Protein AF-A0A3M1BRZ5-F1 (afdb_monomer_lite)

Radius of gyration: 17.01 Å; chains: 1; bounding box: 34×28×45 Å

pLDDT: mean 93.21, std 5.53, range [63.03, 98.31]

Secondary structure (DSSP, 8-state):
-HHHHHHHHHHHHHHHHHHHHHHHTTPPPP-TTSPPPHHHHHHHHHHHHHHHHHHHHHHHHHHHHHHHHHSS--SSHHHHHHH-

Sequence (84 aa):
MQKGFVQKSFEDVLKSKRLLEASIKGYTPYDPKREYEPEELERYDAMSFRFEKFVETVLSFFTTLELYLFGKKSDTLRNRLLRL

Structure (mmCIF, N/CA/C/O backbone):
data_AF-A0A3M1BRZ5-F1
#
_entry.id   AF-A0A3M1BRZ5-F1
#
loop_
_atom_site.group_PDB
_atom_site.id
_atom_site.type_symbol
_atom_site.label_atom_id
_atom_site.label_alt_id
_atom_site.label_comp_id
_atom_site.label_asym_id
_atom_site.label_entity_id
_atom_site.label_seq_id
_atom_site.pdbx_PDB_ins_code
_atom_site.Cartn_x
_atom_site.Cartn_y
_atom_site.Cartn_z
_atom_site.occupancy
_atom_site.B_iso_or_equiv
_atom_site.auth_seq_id
_atom_site.auth_comp_id
_atom_site.auth_asym_id
_atom_site.auth_atom_id
_atom_site.pdbx_PDB_model_num
ATOM 1 N N . MET A 1 1 ? -6.120 15.727 20.246 1.00 63.03 1 MET A N 1
ATOM 2 C CA . ME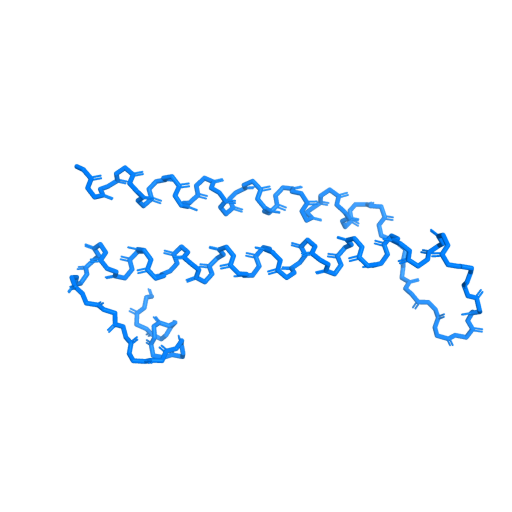T A 1 1 ? -4.855 14.992 20.015 1.00 63.03 1 MET A CA 1
ATOM 3 C C . MET A 1 1 ? -5.042 13.810 19.056 1.00 63.03 1 MET A C 1
ATOM 5 O O . MET A 1 1 ? -4.437 13.833 17.998 1.00 63.03 1 MET A O 1
ATOM 9 N N . GLN A 1 2 ? -5.937 12.846 19.327 1.00 70.19 2 GLN A N 1
ATOM 10 C CA . GLN A 1 2 ? -6.137 11.654 18.472 1.00 70.19 2 GLN A CA 1
ATOM 11 C C . GLN A 1 2 ? -6.640 11.939 17.037 1.00 70.19 2 GLN A C 1
ATOM 13 O O . GLN A 1 2 ? -6.164 11.317 16.094 1.00 70.19 2 GLN A O 1
ATOM 18 N N . LYS A 1 3 ? -7.526 12.929 16.837 1.00 82.38 3 LYS A N 1
ATOM 19 C CA . LYS A 1 3 ? -8.017 13.321 15.496 1.00 82.38 3 LYS A CA 1
ATOM 20 C C . LYS A 1 3 ? -6.896 13.774 14.545 1.00 82.38 3 LYS A C 1
ATOM 22 O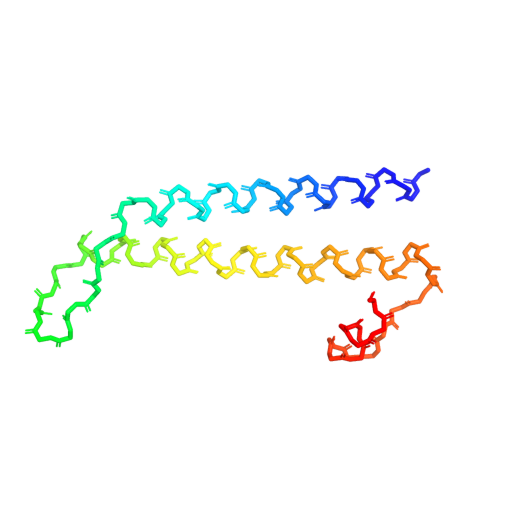 O . LYS A 1 3 ? -6.947 13.477 13.356 1.00 82.38 3 LYS A O 1
ATOM 27 N N . GLY A 1 4 ? -5.871 14.450 15.073 1.00 89.62 4 GLY A N 1
ATOM 28 C CA . GLY A 1 4 ? -4.722 14.903 14.281 1.00 89.62 4 GLY A CA 1
ATOM 29 C C . GLY A 1 4 ? -3.890 13.741 13.736 1.00 89.62 4 GLY A C 1
ATOM 30 O O . GLY A 1 4 ? -3.430 13.800 12.602 1.00 89.62 4 GLY A O 1
ATOM 31 N N . PHE A 1 5 ? -3.770 12.649 14.498 1.00 89.56 5 PHE A N 1
ATOM 32 C CA . PHE A 1 5 ? -3.082 11.438 14.043 1.00 89.56 5 PHE A CA 1
ATOM 33 C C . PHE A 1 5 ? -3.833 10.736 12.910 1.00 89.56 5 PHE A C 1
ATOM 35 O O . PHE A 1 5 ? -3.214 10.354 11.921 1.00 89.56 5 PHE A O 1
ATOM 42 N N . VAL A 1 6 ? -5.163 10.624 13.011 1.00 94.62 6 VAL A N 1
ATOM 43 C CA . VAL A 1 6 ? -5.985 10.048 11.934 1.00 94.62 6 VAL A CA 1
ATOM 44 C C . VAL A 1 6 ? -5.842 10.875 10.659 1.00 94.62 6 VAL A C 1
ATOM 46 O O . VAL A 1 6 ? -5.541 10.318 9.606 1.00 94.62 6 VAL A O 1
ATOM 49 N N . GLN A 1 7 ? -5.973 12.201 10.760 1.00 96.12 7 GLN A N 1
ATOM 50 C CA . GLN A 1 7 ? -5.814 13.099 9.617 1.00 96.12 7 GLN A CA 1
ATOM 51 C C . GLN A 1 7 ? -4.433 12.954 8.970 1.00 96.12 7 GLN A C 1
ATOM 53 O O . GLN A 1 7 ? -4.337 12.759 7.762 1.00 96.12 7 GLN A O 1
ATOM 58 N N . LYS A 1 8 ? -3.370 12.967 9.777 1.00 96.62 8 LYS A N 1
ATOM 59 C CA . LYS A 1 8 ? -2.002 12.786 9.295 1.00 96.62 8 LYS A CA 1
ATOM 60 C C . LYS A 1 8 ? -1.817 11.443 8.578 1.00 96.62 8 LYS A C 1
ATOM 62 O O . LYS A 1 8 ? -1.266 11.410 7.482 1.00 96.62 8 LYS A O 1
ATOM 67 N N . SER A 1 9 ? -2.323 10.352 9.155 1.00 96.44 9 SER A N 1
ATOM 68 C CA . SER A 1 9 ? -2.239 9.027 8.526 1.00 96.44 9 SER A CA 1
ATOM 69 C C . SER A 1 9 ? -3.013 8.956 7.204 1.00 96.44 9 SER A C 1
ATOM 71 O O . SER A 1 9 ? -2.550 8.327 6.257 1.00 96.44 9 SER A O 1
ATOM 73 N N . PHE A 1 10 ? -4.142 9.664 7.092 1.00 97.56 10 PHE A N 1
ATOM 74 C CA . PHE A 1 10 ? -4.883 9.777 5.837 1.00 97.56 10 PHE A CA 1
ATOM 75 C C . PHE A 1 10 ? -4.120 10.596 4.784 1.00 97.56 10 PHE A C 1
ATOM 77 O O . PHE A 1 10 ? -4.060 10.208 3.620 1.00 97.56 10 PHE A O 1
ATOM 84 N N . GLU A 1 11 ? -3.474 11.696 5.177 1.00 98.06 11 GLU A N 1
ATOM 85 C CA . GLU A 1 11 ? -2.607 12.467 4.276 1.00 98.06 11 GLU A CA 1
ATOM 86 C C . GLU A 1 11 ? -1.450 11.621 3.727 1.00 98.06 11 GLU A C 1
ATOM 88 O O . GLU A 1 11 ? -1.083 11.756 2.559 1.00 98.06 11 GLU A O 1
ATOM 93 N N . ASP A 1 12 ? -0.887 10.728 4.540 1.00 97.81 12 ASP A N 1
ATOM 94 C CA . ASP A 1 12 ? 0.186 9.834 4.106 1.00 97.81 12 ASP A CA 1
ATOM 95 C C . ASP A 1 12 ? -0.328 8.761 3.117 1.00 97.81 12 ASP A C 1
ATOM 97 O O . ASP A 1 12 ? 0.356 8.449 2.133 1.00 97.81 12 ASP A O 1
ATOM 101 N N . VAL A 1 13 ? -1.575 8.287 3.268 1.00 98.31 13 VAL A N 1
ATOM 102 C CA . VAL A 1 13 ? -2.261 7.469 2.243 1.00 98.31 13 VAL A CA 1
ATOM 103 C C . VAL A 1 13 ? -2.396 8.242 0.929 1.00 98.31 13 VAL A C 1
ATOM 105 O O . VAL A 1 13 ? -2.075 7.720 -0.136 1.00 98.31 13 VAL A O 1
ATOM 108 N N . LEU A 1 14 ? -2.827 9.505 0.976 1.00 98.31 14 LEU A N 1
ATOM 109 C CA . LEU A 1 14 ? -2.979 10.318 -0.236 1.00 98.31 14 LEU A CA 1
ATOM 110 C C . LEU A 1 14 ? -1.638 10.568 -0.942 1.00 98.31 14 LEU A C 1
ATOM 112 O O . LEU A 1 14 ? -1.572 10.550 -2.173 1.00 98.31 14 LEU A O 1
ATOM 116 N N . LYS A 1 15 ? -0.554 10.762 -0.183 1.00 98.06 15 LYS A N 1
ATOM 117 C CA . LYS A 1 15 ? 0.798 10.909 -0.743 1.00 98.06 15 LYS A CA 1
ATOM 118 C C . LYS A 1 15 ? 1.280 9.632 -1.424 1.00 98.06 15 LYS A C 1
ATOM 120 O O . LYS A 1 15 ? 1.741 9.703 -2.562 1.00 98.06 15 LYS A O 1
ATOM 125 N N . SER A 1 16 ? 1.159 8.481 -0.761 1.00 97.81 16 SER A N 1
ATOM 126 C CA . SER A 1 16 ? 1.566 7.194 -1.345 1.00 97.81 16 SER A CA 1
ATOM 127 C C . SER A 1 16 ? 0.736 6.849 -2.585 1.00 97.81 16 SER A C 1
ATOM 129 O O . SER A 1 16 ? 1.307 6.467 -3.607 1.00 97.81 16 SER A O 1
ATOM 131 N N . LYS A 1 17 ? -0.579 7.115 -2.559 1.00 97.88 17 LYS A N 1
ATOM 132 C CA . LYS A 1 17 ? -1.462 6.994 -3.727 1.00 97.88 17 LYS A CA 1
ATOM 133 C C . LYS A 1 17 ? -0.947 7.809 -4.914 1.00 97.88 17 LYS A C 1
ATOM 135 O O . LYS A 1 17 ? -0.812 7.274 -6.009 1.00 97.88 17 LYS A O 1
ATOM 140 N N . ARG A 1 18 ? -0.617 9.087 -4.701 1.00 96.94 18 ARG A N 1
ATOM 141 C CA . ARG A 1 18 ? -0.133 9.980 -5.767 1.00 96.94 18 ARG A CA 1
ATOM 142 C C . ARG A 1 18 ? 1.170 9.481 -6.402 1.00 96.94 18 ARG A C 1
ATOM 144 O O . ARG A 1 18 ? 1.345 9.610 -7.612 1.00 96.94 18 ARG A O 1
ATOM 151 N N . LEU A 1 19 ? 2.084 8.923 -5.605 1.00 94.69 19 LEU A N 1
ATOM 152 C CA . LEU A 1 19 ? 3.338 8.342 -6.107 1.00 94.69 19 LEU A CA 1
ATOM 153 C C . LEU A 1 19 ? 3.089 7.077 -6.938 1.00 94.69 19 LEU A C 1
ATOM 155 O O . LEU A 1 19 ? 3.706 6.896 -7.991 1.00 94.69 19 LEU A O 1
ATOM 159 N N . LEU A 1 20 ? 2.166 6.222 -6.494 1.00 95.44 20 LEU A N 1
ATOM 160 C CA . LEU A 1 20 ? 1.751 5.045 -7.250 1.00 95.44 20 LEU A CA 1
ATOM 161 C C . LEU A 1 20 ? 1.092 5.447 -8.580 1.00 95.44 20 LEU A C 1
ATOM 163 O O . LEU A 1 20 ? 1.513 4.977 -9.632 1.00 95.44 20 LEU A O 1
ATOM 167 N N . GLU A 1 21 ? 0.138 6.381 -8.562 1.00 94.69 21 GLU A N 1
ATOM 168 C CA . GLU A 1 21 ? -0.513 6.904 -9.775 1.00 94.69 21 GLU A CA 1
ATOM 169 C C . GLU A 1 21 ? 0.499 7.479 -10.776 1.00 94.69 21 GLU A C 1
ATOM 171 O O . GLU A 1 21 ? 0.386 7.245 -11.979 1.00 94.69 21 GLU A O 1
ATOM 176 N N . ALA A 1 22 ? 1.515 8.201 -10.295 1.00 92.12 22 ALA A N 1
ATOM 177 C CA . ALA A 1 22 ? 2.587 8.712 -11.146 1.00 92.12 22 ALA A CA 1
ATOM 178 C C . ALA A 1 22 ? 3.399 7.588 -11.811 1.00 92.12 22 ALA A C 1
ATOM 180 O O . ALA A 1 22 ? 3.834 7.744 -12.948 1.00 92.12 22 ALA A O 1
ATOM 181 N N . SER A 1 23 ? 3.558 6.451 -11.132 1.00 89.94 23 SER A N 1
ATOM 182 C CA . SER A 1 23 ? 4.266 5.278 -11.666 1.00 89.94 23 SER A CA 1
ATOM 183 C C . SER A 1 23 ? 3.450 4.569 -12.740 1.00 89.94 23 SER A C 1
ATOM 185 O O . SER A 1 23 ? 3.994 4.158 -13.758 1.00 89.94 23 SER A O 1
ATOM 187 N N . ILE A 1 24 ? 2.132 4.488 -12.541 1.00 90.12 24 ILE A N 1
ATOM 188 C CA . ILE A 1 24 ? 1.206 3.835 -13.472 1.00 90.12 24 ILE A CA 1
ATOM 189 C C . ILE A 1 24 ? 1.077 4.623 -14.782 1.00 90.12 24 ILE A C 1
ATOM 191 O O . ILE A 1 24 ? 0.950 4.024 -15.844 1.00 90.12 24 ILE A O 1
ATOM 195 N N . LYS A 1 25 ? 1.144 5.962 -14.750 1.00 88.69 25 LYS A N 1
ATOM 196 C CA . LYS A 1 25 ? 1.004 6.792 -15.965 1.00 88.69 25 LYS A CA 1
ATOM 197 C C . LYS A 1 25 ? 2.024 6.478 -17.065 1.00 88.69 25 LYS A C 1
ATOM 199 O O . LYS A 1 25 ? 1.721 6.705 -18.230 1.00 88.69 25 LYS A O 1
ATOM 204 N N . GLY A 1 26 ? 3.213 6.000 -16.701 1.00 79.25 26 GLY A N 1
ATOM 205 C CA . GLY A 1 26 ? 4.270 5.608 -17.639 1.00 79.25 26 GLY A CA 1
ATOM 206 C C . GLY A 1 26 ? 4.439 4.096 -17.777 1.00 79.25 26 GLY A C 1
ATOM 207 O O . GLY A 1 26 ? 5.486 3.658 -18.248 1.00 79.25 26 GLY A O 1
ATOM 208 N N . TYR A 1 27 ? 3.470 3.305 -17.308 1.00 84.69 27 TYR A N 1
ATOM 209 C CA . TYR A 1 27 ? 3.573 1.852 -17.295 1.00 84.69 27 TYR A CA 1
ATOM 210 C C . TYR A 1 27 ? 3.448 1.270 -18.703 1.00 84.69 27 TYR A C 1
ATOM 212 O O . TYR A 1 27 ? 2.439 1.454 -19.385 1.00 84.69 27 TYR A O 1
ATOM 220 N N . THR A 1 28 ? 4.460 0.499 -19.086 1.00 86.69 28 THR A N 1
ATOM 221 C CA . THR A 1 28 ? 4.395 -0.422 -20.218 1.00 86.69 28 THR A CA 1
ATOM 222 C C . THR A 1 28 ? 4.160 -1.825 -19.661 1.00 86.69 28 THR A C 1
ATOM 224 O O . THR A 1 28 ? 4.879 -2.214 -18.741 1.00 86.69 28 THR A O 1
ATOM 227 N N . PRO A 1 29 ? 3.189 -2.596 -20.182 1.00 89.31 29 PRO A N 1
ATOM 228 C CA . PRO A 1 29 ? 2.994 -3.984 -19.781 1.00 89.31 29 PRO A CA 1
ATOM 229 C C . PRO A 1 29 ? 4.274 -4.819 -19.890 1.00 89.31 29 PRO A C 1
ATOM 231 O O . PRO A 1 29 ? 4.995 -4.729 -20.884 1.00 89.31 29 PRO A O 1
ATOM 234 N N . TYR A 1 30 ? 4.533 -5.635 -18.867 1.00 89.75 30 TYR A N 1
ATOM 235 C CA . TYR A 1 30 ? 5.642 -6.586 -18.868 1.00 89.75 30 TYR A CA 1
ATOM 236 C C . TYR A 1 30 ? 5.375 -7.702 -19.889 1.00 89.75 30 TYR A C 1
ATOM 238 O O . TYR A 1 30 ? 4.304 -8.312 -19.867 1.00 89.75 30 TYR A O 1
ATOM 246 N N . ASP A 1 31 ? 6.339 -7.977 -20.767 1.00 93.81 31 ASP A N 1
ATOM 247 C CA . ASP A 1 31 ? 6.286 -9.059 -21.748 1.00 93.81 31 ASP A CA 1
ATOM 248 C C . ASP A 1 31 ? 7.153 -10.238 -21.275 1.00 93.81 31 ASP A C 1
ATOM 250 O O . ASP A 1 31 ? 8.379 -10.145 -21.306 1.00 93.81 31 ASP A O 1
ATOM 254 N N . PRO A 1 32 ? 6.560 -11.380 -20.887 1.00 93.12 32 PRO A N 1
ATOM 255 C CA . PRO A 1 32 ? 7.317 -12.527 -20.391 1.00 93.12 32 PRO A CA 1
ATOM 256 C C . PRO A 1 32 ? 8.186 -13.215 -21.456 1.00 93.12 32 PRO A C 1
ATOM 258 O O . PRO A 1 32 ? 8.951 -14.112 -21.116 1.00 93.12 32 PRO A O 1
ATOM 261 N N . LYS A 1 33 ? 8.055 -12.854 -22.740 1.00 96.38 33 LYS A N 1
ATOM 262 C CA . LYS A 1 33 ? 8.886 -13.391 -23.830 1.00 96.38 33 LYS A CA 1
ATOM 263 C C . LYS A 1 33 ? 10.108 -12.525 -24.133 1.00 96.38 33 LYS A C 1
ATOM 265 O O . LYS A 1 33 ? 10.927 -12.918 -24.961 1.00 96.38 33 LYS A O 1
ATOM 270 N N . ARG A 1 34 ? 10.209 -11.351 -23.508 1.00 95.50 34 ARG A N 1
ATOM 271 C CA . ARG A 1 34 ? 11.313 -10.415 -23.687 1.00 95.50 34 ARG A CA 1
ATOM 272 C C . ARG A 1 34 ? 12.345 -10.609 -22.579 1.00 95.50 34 ARG A C 1
ATOM 274 O O . ARG A 1 34 ? 11.999 -10.621 -21.402 1.00 95.50 34 ARG A O 1
ATOM 281 N N . GLU A 1 35 ? 13.616 -10.687 -22.958 1.00 93.94 35 GLU A N 1
ATOM 282 C CA . GLU A 1 35 ? 14.719 -10.503 -22.015 1.00 93.94 35 GLU A CA 1
ATOM 283 C C . GLU A 1 35 ? 14.911 -9.001 -21.779 1.00 93.94 35 GLU A C 1
ATOM 285 O O . GLU A 1 35 ? 15.025 -8.220 -22.728 1.00 93.94 35 GLU A O 1
ATOM 290 N N . TYR A 1 36 ? 14.853 -8.600 -20.512 1.00 92.94 36 TYR A N 1
ATOM 291 C CA . TYR A 1 36 ? 15.027 -7.219 -20.077 1.00 92.94 36 TYR A CA 1
ATOM 292 C C . TYR A 1 36 ? 16.414 -7.061 -19.473 1.00 92.94 36 TYR A C 1
ATOM 294 O O . TYR A 1 36 ? 16.829 -7.896 -18.667 1.00 92.94 36 TYR A O 1
ATOM 302 N N . GLU A 1 37 ? 17.081 -5.960 -19.799 1.00 94.69 37 GLU A N 1
ATOM 303 C CA . GLU A 1 37 ? 18.288 -5.570 -19.076 1.00 94.69 37 GLU A CA 1
ATOM 304 C C . GLU A 1 37 ? 17.931 -5.129 -17.642 1.00 94.69 37 GLU A C 1
ATOM 306 O O . GLU A 1 37 ? 16.807 -4.659 -17.400 1.00 94.69 37 GLU A O 1
ATOM 311 N N . PRO A 1 38 ? 18.858 -5.245 -16.673 1.00 92.50 38 PRO A N 1
ATOM 312 C CA . PRO A 1 38 ? 18.612 -4.855 -15.284 1.00 92.50 38 PRO A CA 1
ATOM 313 C C . PRO A 1 38 ? 18.035 -3.440 -15.123 1.00 92.50 38 PRO A C 1
ATOM 315 O O . PRO A 1 38 ? 17.096 -3.240 -14.352 1.00 92.50 38 PRO A O 1
ATOM 318 N N . GLU A 1 39 ? 18.516 -2.466 -15.898 1.00 90.88 39 GLU A N 1
ATOM 319 C CA . GLU A 1 39 ? 18.049 -1.074 -15.854 1.00 90.88 39 GLU A CA 1
ATOM 320 C C . GLU A 1 39 ? 16.585 -0.926 -16.303 1.00 90.88 39 GLU A C 1
ATOM 322 O O . GLU A 1 39 ? 15.872 -0.009 -15.888 1.00 90.88 39 GLU A O 1
ATOM 327 N N . GLU A 1 40 ? 16.102 -1.828 -17.159 1.00 90.88 40 GLU A N 1
ATOM 328 C CA . GLU A 1 40 ? 14.708 -1.836 -17.593 1.00 90.88 40 GLU A CA 1
ATOM 329 C C . GLU A 1 40 ? 13.781 -2.438 -16.531 1.00 90.88 40 GLU A C 1
ATOM 3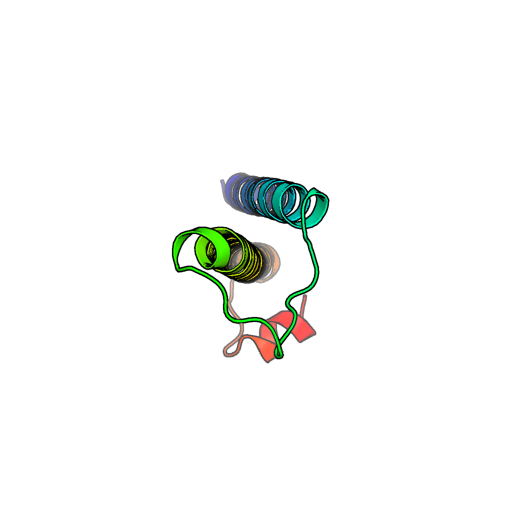31 O O . GLU A 1 40 ? 12.620 -2.024 -16.426 1.00 90.88 40 GLU A O 1
ATOM 336 N N . LEU A 1 41 ? 14.295 -3.379 -15.729 1.00 91.88 41 LEU A N 1
ATOM 337 C CA . LEU A 1 41 ? 13.577 -4.001 -14.615 1.00 91.88 41 LEU A CA 1
ATOM 338 C C . LEU A 1 41 ? 13.328 -3.023 -13.461 1.00 91.88 41 LEU A C 1
ATOM 340 O O . LEU A 1 41 ? 12.257 -3.072 -12.851 1.00 91.88 41 LEU A O 1
ATOM 344 N N . GLU A 1 42 ? 14.225 -2.053 -13.244 1.00 90.88 42 GLU A N 1
ATOM 345 C CA . GLU A 1 42 ? 14.103 -1.053 -12.171 1.00 90.88 42 GLU A CA 1
ATOM 346 C C . GLU A 1 42 ? 12.752 -0.322 -12.171 1.00 90.88 42 GLU A C 1
ATOM 348 O O . GLU A 1 42 ? 12.218 0.043 -11.121 1.00 90.88 42 GLU A O 1
ATOM 353 N N . ARG A 1 43 ? 12.159 -0.102 -13.352 1.00 87.94 43 ARG A N 1
ATOM 354 C CA . ARG A 1 43 ? 10.853 0.563 -13.472 1.00 87.94 43 ARG A CA 1
ATOM 355 C C . ARG A 1 43 ? 9.720 -0.283 -12.899 1.00 87.94 43 ARG A C 1
ATOM 357 O O . ARG A 1 43 ? 8.823 0.265 -12.253 1.00 87.94 43 ARG A O 1
ATOM 364 N N . TYR A 1 44 ? 9.758 -1.591 -13.137 1.00 91.62 44 TYR A N 1
ATOM 365 C CA . TYR A 1 44 ? 8.775 -2.532 -12.609 1.00 91.62 44 TYR A CA 1
ATOM 366 C C . TYR A 1 44 ? 8.966 -2.704 -11.103 1.00 91.62 44 TYR A C 1
ATOM 368 O O . TYR A 1 44 ? 7.984 -2.632 -10.366 1.00 91.62 44 TYR A O 1
ATOM 376 N N . ASP A 1 45 ? 10.211 -2.799 -10.637 1.00 91.44 45 ASP A N 1
ATOM 377 C CA . ASP A 1 45 ? 10.533 -2.882 -9.209 1.00 91.44 45 ASP A CA 1
ATOM 378 C C . ASP A 1 45 ? 10.078 -1.631 -8.455 1.00 91.44 45 ASP A C 1
ATOM 380 O O . ASP A 1 45 ? 9.403 -1.720 -7.428 1.00 91.44 45 ASP A O 1
ATOM 384 N N . ALA A 1 46 ? 10.351 -0.441 -8.996 1.00 91.56 46 ALA A N 1
ATOM 385 C CA . ALA A 1 46 ? 9.902 0.815 -8.407 1.00 91.56 46 ALA A CA 1
ATOM 386 C C . ALA A 1 46 ? 8.369 0.917 -8.347 1.00 91.56 46 ALA A C 1
ATOM 388 O O . ALA A 1 46 ? 7.820 1.475 -7.390 1.00 91.56 46 ALA A O 1
ATOM 389 N N . MET A 1 47 ? 7.664 0.400 -9.3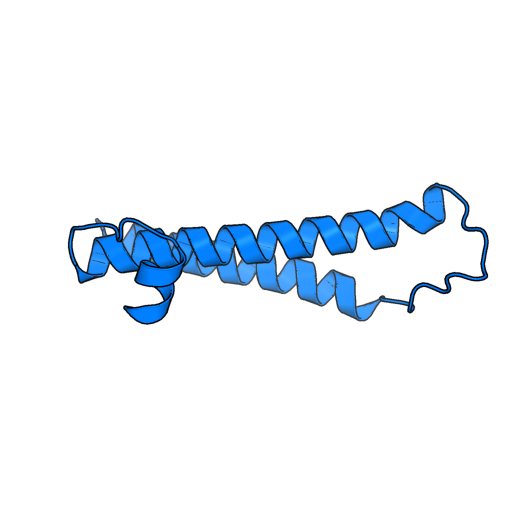59 1.00 93.06 47 MET A N 1
ATOM 390 C CA . MET A 1 47 ? 6.203 0.352 -9.364 1.00 93.06 47 MET A CA 1
ATOM 391 C C . MET A 1 47 ? 5.675 -0.622 -8.305 1.00 93.06 47 MET A C 1
ATOM 393 O O . MET A 1 47 ? 4.820 -0.226 -7.509 1.00 93.06 47 MET A O 1
ATOM 397 N N . SER A 1 48 ? 6.203 -1.847 -8.259 1.00 94.12 48 SER A N 1
ATOM 398 C CA . SER A 1 48 ? 5.849 -2.869 -7.266 1.00 94.12 48 SER A CA 1
ATOM 399 C C . SER A 1 48 ? 6.088 -2.359 -5.846 1.00 94.12 48 SER A C 1
ATOM 401 O O . SER A 1 48 ? 5.180 -2.386 -5.019 1.00 94.12 48 SER A O 1
ATOM 403 N N . PHE A 1 49 ? 7.244 -1.744 -5.595 1.00 95.25 49 PHE A N 1
ATOM 404 C CA . PHE A 1 49 ? 7.571 -1.138 -4.308 1.00 95.25 49 PHE A CA 1
ATOM 405 C C . PHE A 1 49 ? 6.573 -0.045 -3.903 1.00 95.25 49 PHE A C 1
ATOM 407 O O . PHE A 1 49 ? 6.099 0.000 -2.767 1.00 95.25 49 PHE A O 1
ATOM 414 N N . ARG A 1 50 ? 6.211 0.856 -4.825 1.00 95.62 50 ARG A N 1
ATOM 415 C CA . ARG A 1 50 ? 5.226 1.915 -4.537 1.00 95.62 50 ARG A CA 1
ATOM 416 C C . ARG A 1 50 ? 3.829 1.348 -4.301 1.00 95.62 50 ARG A C 1
ATOM 418 O O . ARG A 1 50 ? 3.097 1.902 -3.482 1.00 95.62 50 ARG A O 1
ATOM 425 N N . PHE A 1 51 ? 3.467 0.263 -4.982 1.00 96.75 51 PHE A N 1
ATOM 426 C CA . PHE A 1 51 ? 2.216 -0.448 -4.740 1.00 96.75 51 PHE A CA 1
ATOM 427 C C . PHE A 1 51 ? 2.193 -1.069 -3.340 1.00 96.75 51 PHE A C 1
ATOM 429 O O . PHE A 1 51 ? 1.264 -0.800 -2.577 1.00 96.75 51 PHE A O 1
ATOM 436 N N . GLU A 1 52 ? 3.241 -1.803 -2.963 1.00 97.75 52 GLU A N 1
ATOM 437 C CA . GLU A 1 52 ? 3.398 -2.364 -1.617 1.00 97.75 52 GLU A CA 1
ATOM 438 C C . GLU A 1 52 ? 3.306 -1.271 -0.549 1.00 97.75 52 GLU A C 1
ATOM 440 O O . GLU A 1 52 ? 2.509 -1.377 0.384 1.00 97.75 52 GLU A O 1
ATOM 445 N N . LYS A 1 53 ? 4.030 -0.156 -0.727 1.00 97.44 53 LYS A N 1
ATOM 446 C CA . LYS A 1 53 ? 3.974 0.980 0.206 1.00 97.44 53 LYS A CA 1
ATOM 447 C C . LYS A 1 53 ? 2.604 1.628 0.296 1.00 97.44 53 LYS A C 1
ATOM 449 O O . LYS A 1 53 ? 2.196 2.020 1.392 1.00 97.44 53 LYS A O 1
ATOM 454 N N . PHE A 1 54 ? 1.877 1.738 -0.810 1.00 98.25 54 PHE A N 1
ATOM 455 C CA . PHE A 1 54 ? 0.503 2.226 -0.782 1.00 98.25 54 PHE A CA 1
ATOM 456 C C . PHE A 1 54 ? -0.395 1.297 0.047 1.00 98.25 54 PHE A C 1
ATOM 458 O O . PHE A 1 54 ? -1.080 1.773 0.955 1.00 98.25 54 PHE A O 1
ATOM 465 N N . VAL A 1 55 ? -0.338 -0.017 -0.195 1.00 98.12 55 VAL A N 1
ATOM 466 C CA . VAL A 1 55 ? -1.124 -1.006 0.559 1.00 98.12 55 VAL A CA 1
ATOM 467 C C . VAL A 1 55 ? -0.771 -0.966 2.047 1.00 98.12 55 VAL A C 1
ATOM 469 O O . VAL A 1 55 ? -1.666 -0.818 2.878 1.00 98.12 55 VAL A O 1
ATOM 472 N N . GLU A 1 56 ? 0.515 -1.008 2.406 1.00 97.81 56 GLU A N 1
ATOM 473 C CA . GLU A 1 56 ? 0.976 -0.903 3.798 1.00 97.81 56 GLU A CA 1
ATOM 474 C C . GLU A 1 56 ? 0.442 0.360 4.492 1.00 97.81 56 GLU A C 1
ATOM 476 O O . GLU A 1 56 ? -0.045 0.301 5.626 1.00 97.81 56 GLU A O 1
ATOM 481 N N . THR A 1 57 ? 0.489 1.504 3.803 1.00 98.00 57 THR A N 1
ATOM 482 C CA . THR A 1 57 ? 0.032 2.788 4.351 1.00 98.00 57 THR A CA 1
ATOM 483 C C . THR A 1 57 ? -1.481 2.793 4.571 1.00 98.00 57 THR A C 1
ATOM 485 O O . THR A 1 57 ? -1.946 3.257 5.612 1.00 98.00 57 THR A O 1
ATOM 488 N N . VAL A 1 58 ? -2.257 2.215 3.648 1.00 98.06 58 VAL A N 1
ATOM 489 C CA . VAL A 1 58 ? -3.711 2.040 3.803 1.00 98.06 58 VAL A CA 1
ATOM 490 C C . VAL A 1 58 ? -4.034 1.143 5.002 1.00 98.06 58 VAL A C 1
ATOM 492 O O . VAL A 1 58 ? -4.879 1.490 5.829 1.00 98.06 58 VAL A O 1
ATOM 495 N N . LEU A 1 59 ? -3.335 0.017 5.158 1.00 97.12 59 LEU A N 1
ATOM 496 C CA . LEU A 1 59 ? -3.552 -0.892 6.289 1.00 97.12 59 LEU A CA 1
ATOM 497 C C . LEU A 1 59 ? -3.176 -0.255 7.638 1.00 97.12 59 LEU A C 1
ATOM 499 O O . LEU A 1 59 ? -3.852 -0.467 8.655 1.00 97.12 59 LEU A O 1
ATOM 503 N N . SER A 1 60 ? -2.119 0.556 7.652 1.00 95.69 60 SER A N 1
ATOM 504 C CA . SER A 1 60 ? -1.721 1.353 8.814 1.00 95.69 60 SER A CA 1
ATOM 505 C C . SER A 1 60 ? -2.767 2.422 9.158 1.00 95.69 60 SER A C 1
ATOM 507 O O . SER A 1 60 ? -3.159 2.563 10.323 1.00 95.69 60 SER A O 1
ATOM 509 N N . PHE A 1 61 ? -3.307 3.112 8.147 1.00 97.25 61 PHE A N 1
ATOM 510 C CA . PHE A 1 61 ? -4.409 4.060 8.313 1.00 97.25 61 PHE A CA 1
ATOM 511 C C . PHE A 1 61 ? -5.633 3.390 8.938 1.00 97.25 61 PHE A C 1
ATOM 513 O O . PHE A 1 61 ? -6.143 3.884 9.939 1.00 97.25 61 PHE A O 1
ATOM 520 N N . PHE A 1 62 ? -6.057 2.228 8.436 1.00 96.62 62 PHE A N 1
ATOM 521 C CA . PHE A 1 62 ? -7.178 1.489 9.020 1.00 96.62 62 PHE A CA 1
ATOM 522 C C . PHE A 1 62 ? -6.936 1.100 10.474 1.00 96.62 62 PHE A C 1
ATOM 524 O O . PHE A 1 62 ? -7.842 1.180 11.295 1.00 96.62 62 PHE A O 1
ATOM 531 N N . THR A 1 63 ? -5.706 0.741 10.834 1.00 94.94 63 THR A N 1
ATOM 532 C CA . THR A 1 63 ? -5.351 0.472 12.235 1.00 94.94 63 THR A CA 1
ATOM 533 C C . THR A 1 63 ? -5.510 1.718 13.109 1.00 94.94 63 THR A C 1
ATOM 535 O O . THR A 1 63 ? -6.031 1.642 14.222 1.00 94.94 63 THR A O 1
ATOM 538 N N . THR A 1 64 ? -5.071 2.870 12.603 1.00 94.69 64 THR A N 1
ATOM 539 C CA . THR A 1 64 ? -5.189 4.166 13.285 1.00 94.69 64 THR A CA 1
ATOM 540 C C . THR A 1 64 ? -6.651 4.600 13.411 1.00 94.69 64 THR A C 1
ATOM 542 O O . THR A 1 64 ? -7.075 5.042 14.479 1.00 94.69 64 THR A O 1
ATOM 545 N N . LEU A 1 65 ? -7.438 4.421 12.349 1.00 95.75 65 LEU A N 1
ATOM 546 C CA . LEU A 1 65 ? -8.869 4.706 12.319 1.00 95.75 65 LEU A CA 1
ATOM 547 C C . LEU A 1 65 ? -9.638 3.806 13.293 1.00 95.75 65 LEU A C 1
ATOM 549 O O . LEU A 1 65 ? -10.458 4.298 14.059 1.00 95.75 65 LEU A O 1
ATOM 553 N N . GLU A 1 66 ? -9.336 2.508 13.321 1.00 95.19 66 GLU A N 1
ATOM 554 C CA . GLU A 1 66 ? -9.973 1.552 14.229 1.00 95.19 66 GLU A CA 1
ATOM 555 C C . GLU A 1 66 ? -9.732 1.919 15.699 1.00 95.19 66 GLU A C 1
ATOM 557 O O . GLU A 1 66 ? -10.666 1.944 16.502 1.00 95.19 66 GLU A O 1
ATOM 562 N N . LEU A 1 67 ? -8.486 2.257 16.045 1.00 93.62 67 LEU A N 1
ATOM 563 C CA . LEU A 1 67 ? -8.142 2.736 17.381 1.00 93.62 67 LEU A CA 1
ATOM 564 C C . LEU A 1 67 ? -8.898 4.012 17.746 1.00 93.62 67 LEU A C 1
ATOM 566 O O . LEU A 1 67 ? -9.369 4.135 18.873 1.00 93.62 67 LEU A O 1
ATOM 570 N N . TYR A 1 68 ? -9.014 4.949 16.805 1.00 94.38 68 TYR A N 1
ATOM 571 C CA . TYR A 1 68 ? -9.734 6.196 17.028 1.00 94.38 68 TYR A CA 1
ATOM 572 C C . TYR A 1 68 ? -11.235 5.975 17.248 1.00 94.38 68 TYR A C 1
ATOM 574 O O . TYR A 1 68 ? -11.814 6.597 18.134 1.00 94.38 68 TYR A O 1
ATOM 582 N N . LEU A 1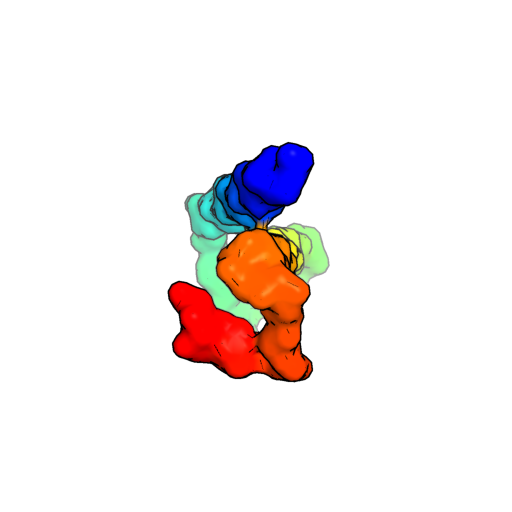 69 ? -11.859 5.084 16.473 1.00 94.19 69 LEU A N 1
ATOM 583 C CA . LEU A 1 69 ? -13.299 4.830 16.543 1.00 94.19 69 LEU A CA 1
ATOM 584 C C . LEU A 1 69 ? -13.697 3.962 17.739 1.00 94.19 69 LEU A C 1
ATOM 586 O O . LEU A 1 69 ? -14.754 4.170 18.327 1.00 94.19 69 LEU A O 1
ATOM 590 N N . PHE A 1 70 ? -12.876 2.970 18.087 1.00 94.44 70 PHE A N 1
ATOM 591 C CA . PHE A 1 70 ? -13.286 1.909 19.006 1.00 94.44 70 PHE A CA 1
ATOM 592 C C . PHE A 1 70 ? -12.396 1.746 20.236 1.00 94.44 70 PHE A C 1
ATOM 594 O O . PHE A 1 70 ? -12.694 0.900 21.080 1.00 94.44 70 PHE A O 1
ATOM 601 N N . GLY A 1 71 ? -11.275 2.467 20.318 1.00 93.12 71 GLY A N 1
ATOM 602 C CA . GLY A 1 71 ? -10.314 2.360 21.420 1.00 93.12 71 GLY A CA 1
ATOM 603 C C . GLY A 1 71 ? -9.574 1.019 21.505 1.00 93.12 71 GLY A C 1
ATOM 604 O O . GLY A 1 71 ? -8.790 0.818 22.427 1.00 93.12 71 GLY A O 1
ATOM 605 N N . LYS A 1 72 ? -9.798 0.095 20.560 1.00 91.38 72 LYS A N 1
ATOM 606 C CA . LYS A 1 72 ? -9.182 -1.239 20.516 1.00 91.38 72 LYS A CA 1
ATOM 607 C C . LYS A 1 72 ? -8.893 -1.674 19.085 1.00 91.38 72 LYS A C 1
ATOM 609 O O . LYS A 1 72 ? -9.652 -1.334 18.179 1.00 91.38 72 LYS A O 1
ATOM 614 N N . LYS A 1 73 ? -7.833 -2.463 18.902 1.00 92.31 73 LYS A N 1
ATOM 615 C CA . LYS A 1 73 ? -7.505 -3.100 17.619 1.00 92.31 73 LYS A CA 1
ATOM 616 C C . LYS A 1 73 ? -8.209 -4.448 17.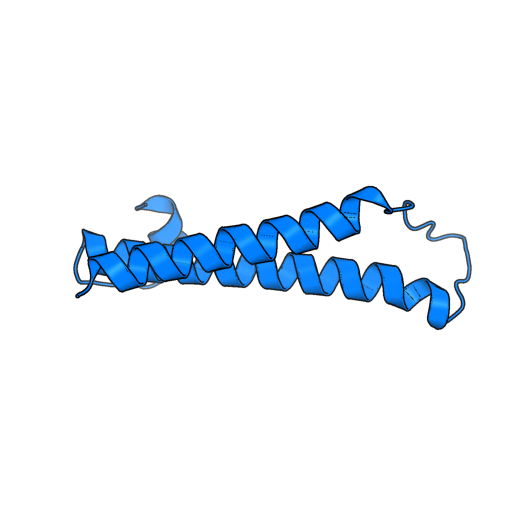494 1.00 92.31 73 LYS A C 1
ATOM 618 O O . LYS A 1 73 ? -8.356 -5.151 18.489 1.00 92.31 73 LYS A O 1
ATOM 623 N N . SER A 1 74 ? -8.590 -4.811 16.277 1.00 95.25 74 SER A N 1
ATOM 624 C CA . SER A 1 74 ? -8.967 -6.183 15.939 1.00 95.25 74 SER A CA 1
ATOM 625 C C . SER A 1 74 ? -7.751 -7.107 15.953 1.00 95.25 74 SER A C 1
ATOM 627 O O . SER A 1 74 ? -6.657 -6.697 15.551 1.00 95.25 74 SER A O 1
ATOM 629 N N . ASP A 1 75 ? -7.981 -8.366 16.332 1.00 93.56 75 ASP A N 1
ATOM 630 C CA . ASP A 1 75 ? -6.946 -9.406 16.446 1.00 93.56 75 ASP A CA 1
ATOM 631 C C . ASP A 1 75 ? -6.284 -9.746 15.108 1.00 93.56 75 ASP A C 1
ATOM 633 O O . ASP A 1 75 ? -5.107 -10.093 15.051 1.00 93.56 75 ASP A O 1
ATOM 637 N N . THR A 1 76 ? -7.033 -9.632 14.009 1.00 95.69 76 THR A N 1
ATOM 638 C CA . THR A 1 76 ? -6.534 -9.916 12.661 1.00 95.69 76 THR A CA 1
ATOM 639 C C . THR A 1 76 ? -6.821 -8.764 11.711 1.00 95.69 76 THR A C 1
ATOM 641 O O . THR A 1 76 ? -7.775 -7.999 11.891 1.00 95.69 76 THR A O 1
ATOM 644 N N . LEU A 1 77 ? -6.016 -8.673 10.648 1.00 93.12 77 LEU A N 1
ATOM 645 C CA . LEU A 1 77 ? -6.262 -7.750 9.542 1.00 93.12 77 LEU A CA 1
ATOM 646 C C . LEU A 1 77 ? -7.659 -7.960 8.941 1.00 93.12 77 LEU A C 1
ATOM 648 O O . LEU A 1 77 ? -8.389 -6.996 8.740 1.00 93.12 77 LEU A O 1
ATOM 652 N N . ARG A 1 78 ? -8.054 -9.217 8.705 1.00 94.81 78 ARG A N 1
ATOM 653 C CA . ARG A 1 78 ? -9.375 -9.552 8.157 1.00 94.81 78 ARG A CA 1
ATOM 654 C C . ARG A 1 78 ? -10.502 -9.019 9.039 1.00 94.81 78 ARG A C 1
ATOM 656 O O . ARG A 1 78 ? -11.423 -8.397 8.525 1.00 94.81 78 ARG A O 1
ATOM 663 N N . ASN A 1 79 ? -10.413 -9.228 10.353 1.00 96.12 79 ASN A N 1
ATOM 664 C CA . ASN A 1 79 ? -11.428 -8.748 11.293 1.00 96.12 79 ASN A CA 1
ATOM 665 C C . ASN A 1 79 ? -11.517 -7.219 11.284 1.00 96.12 79 ASN A C 1
ATOM 667 O O . ASN A 1 79 ? -12.619 -6.681 11.284 1.00 96.12 79 ASN A O 1
ATOM 671 N N . ARG A 1 80 ? -10.372 -6.528 11.197 1.00 95.88 80 ARG A N 1
ATOM 672 C CA . ARG A 1 80 ? -10.333 -5.067 11.059 1.00 95.88 80 ARG A CA 1
ATOM 673 C C . ARG A 1 80 ? -11.061 -4.596 9.804 1.00 95.88 80 ARG A C 1
ATOM 675 O O . ARG A 1 80 ? -11.894 -3.705 9.893 1.00 95.88 80 ARG A O 1
ATOM 682 N N . LEU A 1 81 ? -10.750 -5.197 8.655 1.00 93.56 81 LEU A N 1
ATOM 683 C CA . LEU A 1 81 ? -11.327 -4.811 7.364 1.00 93.56 81 LEU A CA 1
ATOM 684 C C . LEU A 1 81 ? -12.825 -5.119 7.252 1.00 93.56 81 LEU A C 1
ATOM 686 O O . LEU A 1 81 ? -13.514 -4.443 6.509 1.00 93.56 81 LEU A O 1
ATOM 690 N N . LEU A 1 82 ? -13.327 -6.131 7.963 1.00 94.62 82 LEU A N 1
ATOM 691 C CA . LEU A 1 82 ? -14.763 -6.435 8.015 1.00 94.62 82 LEU A CA 1
ATOM 692 C C . LEU A 1 82 ? -15.543 -5.516 8.963 1.00 94.62 82 LEU A C 1
ATOM 694 O O . LEU A 1 82 ? -16.770 -5.493 8.919 1.00 94.62 82 LEU A O 1
ATOM 698 N N . ARG A 1 83 ? -14.842 -4.839 9.875 1.00 91.94 83 ARG A N 1
ATOM 699 C CA . ARG A 1 83 ? -15.437 -4.024 10.935 1.00 91.94 83 ARG A CA 1
ATOM 700 C C . ARG A 1 83 ? -15.509 -2.540 10.578 1.00 91.94 83 ARG A C 1
ATOM 702 O O . ARG A 1 83 ? -16.432 -1.871 11.041 1.00 91.94 83 ARG A O 1
ATOM 709 N N . LEU A 1 84 ? -14.491 -2.037 9.880 1.00 89.69 84 LEU A N 1
ATOM 710 C CA . LEU A 1 84 ? -14.427 -0.671 9.348 1.00 89.69 84 LEU A CA 1
ATOM 711 C C . LEU A 1 84 ? -15.295 -0.541 8.098 1.00 89.69 84 LEU A C 1
ATOM 713 O O . LEU A 1 84 ? -15.913 0.535 7.963 1.00 89.69 84 LEU A O 1
#

Foldseek 3Di:
DLVVVLVVLVVQLVVLVVQLVVLVVPDDDDDPVDDDDPVRCVSVVSNVVSVVSSVVSVLVSLQSVCCVVPVDGDPDSVVSVVVD